Protein AF-A0A7J2VUT8-F1 (afdb_monomer)

Secondary structure (DSSP, 8-state):
--EEEEEEETTEEEEEEE-SEE-TTHHHHHHHHHHHTTT-SEEEEE-SEE-HHHHHHHHHTTPEEE-SS--S-HHHHHHHHHHHHTPEE----

Solvent-accessible surface area (backbone atoms only — not comparable to full-atom values): 5241 Å² total; per-residue (Å²): 117,83,36,70,52,47,26,37,52,90,95,41,30,36,34,41,33,20,30,67,65,35,44,68,82,44,44,65,57,53,47,52,53,49,67,76,42,70,79,41,74,40,40,38,36,39,31,73,42,69,32,70,67,35,51,54,54,36,51,76,70,66,36,44,77,43,61,87,66,82,81,85,46,41,66,60,42,51,54,48,51,30,61,76,72,66,42,41,76,53,78,83,127

Sequence (93 aa):
MVSYCKFIRGNEIYLVIAEKELGDPSISKLKEIIESNKDASKIYVITRSVSLDVACYLRKYKARVIDDIPFDKEERVIERFAKEYGLKEINSF

Radius of gyration: 12.22 Å; Cα contacts (8 Å, |Δi|>4): 155; chains: 1; bounding box: 32×28×28 Å

Structure (mmCIF, N/CA/C/O backbone):
data_AF-A0A7J2VUT8-F1
#
_entry.id   AF-A0A7J2VUT8-F1
#
loop_
_atom_site.group_PDB
_atom_site.id
_atom_site.type_symbol
_atom_site.label_atom_id
_atom_site.label_alt_id
_atom_site.label_comp_id
_atom_site.label_asym_id
_atom_site.label_entity_id
_atom_site.label_seq_id
_atom_site.pdbx_PDB_ins_code
_atom_site.Cartn_x
_atom_site.Cartn_y
_atom_site.Cartn_z
_atom_site.occupancy
_atom_site.B_iso_or_equiv
_atom_site.auth_seq_id
_atom_site.auth_comp_id
_atom_site.auth_asym_id
_atom_site.auth_atom_id
_atom_site.pdbx_PDB_model_num
ATOM 1 N N . MET A 1 1 ? 8.525 9.167 -8.006 1.00 76.56 1 MET A N 1
ATOM 2 C CA . MET A 1 1 ? 8.650 9.792 -6.666 1.00 76.56 1 MET A CA 1
ATOM 3 C C . MET A 1 1 ? 7.528 9.191 -5.858 1.00 76.56 1 MET A C 1
ATOM 5 O O . MET A 1 1 ? 6.410 9.274 -6.334 1.00 76.56 1 MET A O 1
ATOM 9 N N . VAL A 1 2 ? 7.796 8.550 -4.719 1.00 86.06 2 VAL A N 1
ATOM 10 C CA . VAL A 1 2 ? 6.720 7.938 -3.925 1.00 86.06 2 VAL A CA 1
ATOM 11 C C . VAL A 1 2 ? 5.753 9.024 -3.456 1.00 86.06 2 VAL A C 1
ATOM 13 O O . VAL A 1 2 ? 6.160 9.907 -2.702 1.00 86.06 2 VAL A O 1
ATOM 16 N N . SER A 1 3 ? 4.491 8.935 -3.869 1.00 91.19 3 SER A N 1
ATOM 17 C CA . SER A 1 3 ? 3.402 9.722 -3.287 1.00 91.19 3 SER A CA 1
ATOM 18 C C . SER A 1 3 ? 2.585 8.835 -2.362 1.00 91.19 3 SER A C 1
ATOM 20 O O . SER A 1 3 ? 2.439 7.636 -2.603 1.00 91.19 3 SER A O 1
ATOM 22 N N . TYR A 1 4 ? 2.031 9.408 -1.302 1.00 93.62 4 TYR A N 1
ATOM 23 C CA . TYR A 1 4 ? 1.097 8.702 -0.437 1.00 93.62 4 TYR A CA 1
ATOM 24 C C . TYR A 1 4 ? 0.065 9.665 0.138 1.00 93.62 4 TYR A C 1
ATOM 26 O O . TYR A 1 4 ? 0.337 10.853 0.291 1.00 93.62 4 TYR A O 1
ATOM 34 N N . CYS A 1 5 ? -1.114 9.144 0.459 1.00 92.81 5 CYS A N 1
ATOM 35 C CA . CYS A 1 5 ? -2.160 9.893 1.140 1.00 92.81 5 CYS A CA 1
ATOM 36 C C . CYS A 1 5 ? -2.928 8.983 2.109 1.00 92.81 5 CYS A C 1
ATOM 38 O O . CYS A 1 5 ? -2.996 7.759 1.923 1.00 92.81 5 CYS A O 1
ATOM 40 N N . LYS A 1 6 ? -3.481 9.586 3.166 1.00 93.19 6 LYS A N 1
ATOM 41 C CA . LYS A 1 6 ? -4.341 8.912 4.135 1.00 93.19 6 LYS A CA 1
ATOM 42 C C . LYS A 1 6 ? -5.801 9.214 3.861 1.00 93.19 6 LYS A C 1
ATOM 44 O O . LYS A 1 6 ? -6.205 10.356 3.670 1.00 93.19 6 LYS A O 1
ATOM 49 N N . PHE A 1 7 ? -6.609 8.172 3.946 1.00 92.94 7 PHE A N 1
ATOM 50 C CA . PHE A 1 7 ? -8.045 8.260 3.790 1.00 92.94 7 PHE A CA 1
ATOM 51 C C . PHE A 1 7 ? -8.774 7.563 4.927 1.00 92.94 7 PHE A C 1
ATOM 53 O O . PHE A 1 7 ? -8.226 6.702 5.610 1.00 92.94 7 PHE A O 1
ATOM 60 N N . ILE A 1 8 ? -10.043 7.907 5.099 1.00 90.69 8 ILE A N 1
ATOM 61 C CA . ILE A 1 8 ? -10.960 7.282 6.037 1.00 90.69 8 ILE A CA 1
ATOM 62 C C . ILE A 1 8 ? -12.187 6.754 5.301 1.00 90.69 8 ILE A C 1
ATOM 64 O O . ILE A 1 8 ? -12.734 7.396 4.396 1.00 90.69 8 ILE A O 1
ATOM 68 N N . ARG A 1 9 ? -12.646 5.575 5.717 1.00 89.25 9 ARG A N 1
ATOM 69 C CA . ARG A 1 9 ? -13.950 5.031 5.333 1.00 89.25 9 ARG A CA 1
ATOM 70 C C . ARG A 1 9 ? -14.539 4.276 6.519 1.00 89.25 9 ARG A C 1
ATOM 72 O O . ARG A 1 9 ? -14.023 3.238 6.924 1.00 89.25 9 ARG A O 1
ATOM 79 N N . GLY A 1 10 ? -15.626 4.808 7.077 1.00 87.38 10 GLY A N 1
ATOM 80 C CA . GLY A 1 10 ? -16.153 4.330 8.357 1.00 87.38 10 GLY A CA 1
ATOM 81 C C . GLY A 1 10 ? -15.152 4.601 9.481 1.00 87.38 10 GLY A C 1
ATOM 82 O O . GLY A 1 10 ? -14.680 5.726 9.608 1.00 87.38 10 GLY A O 1
ATOM 83 N N . ASN A 1 11 ? -14.802 3.563 10.244 1.00 88.00 11 ASN A N 1
ATOM 8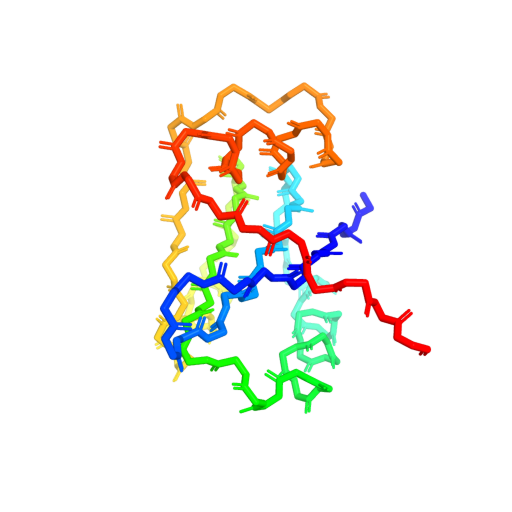4 C CA . ASN A 1 11 ? -13.826 3.644 11.340 1.00 88.00 11 ASN A CA 1
ATOM 85 C C . ASN A 1 11 ? -12.422 3.153 10.940 1.00 88.00 11 ASN A C 1
ATOM 87 O O . ASN A 1 11 ? -11.568 2.978 11.804 1.00 88.00 11 ASN A O 1
ATOM 91 N N . GLU A 1 12 ? -12.186 2.881 9.656 1.00 91.00 12 GLU A N 1
ATOM 92 C CA . GLU A 1 12 ? -10.904 2.377 9.166 1.00 91.00 12 GLU A C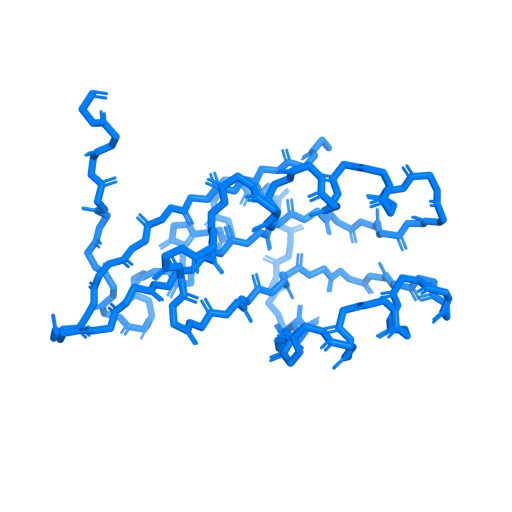A 1
ATOM 93 C C . GLU A 1 12 ? -10.104 3.486 8.478 1.00 91.00 12 GLU A C 1
ATOM 95 O O . GLU A 1 12 ? -10.641 4.233 7.651 1.00 91.00 12 GLU A O 1
ATOM 100 N N . ILE A 1 13 ? -8.805 3.539 8.786 1.00 92.56 13 ILE A N 1
ATOM 101 C CA . ILE A 1 13 ? -7.834 4.421 8.133 1.00 92.56 13 ILE A CA 1
ATOM 102 C C . ILE A 1 13 ? -7.109 3.632 7.038 1.00 92.56 13 ILE A C 1
ATOM 104 O O . ILE A 1 13 ? -6.605 2.531 7.267 1.00 92.56 13 ILE A O 1
ATOM 108 N N . TYR A 1 14 ? -7.057 4.209 5.845 1.00 93.94 14 TYR A N 1
ATOM 109 C CA . TYR A 1 14 ? -6.458 3.653 4.642 1.00 93.94 14 TYR A CA 1
ATOM 110 C C . TYR A 1 14 ? -5.228 4.480 4.282 1.00 93.94 14 TYR A C 1
ATOM 112 O O . TYR A 1 14 ? -5.345 5.669 4.001 1.00 93.94 14 TYR A O 1
ATOM 120 N N . LEU A 1 15 ? -4.059 3.853 4.252 1.00 95.12 15 LEU A N 1
ATOM 121 C CA . LEU A 1 15 ? -2.845 4.435 3.695 1.00 95.12 15 LEU A CA 1
ATOM 122 C C . LEU A 1 15 ? -2.712 3.971 2.248 1.00 95.12 15 LEU A C 1
ATOM 124 O O . LEU A 1 15 ? -2.588 2.772 2.000 1.00 95.12 15 LEU A O 1
ATOM 128 N N . VAL A 1 16 ? -2.742 4.904 1.303 1.00 94.44 16 VAL A N 1
ATOM 129 C CA . VAL A 1 16 ? -2.576 4.606 -0.123 1.00 94.44 16 VAL A CA 1
ATOM 130 C C . VAL A 1 16 ? -1.252 5.194 -0.575 1.00 94.44 16 VAL A C 1
ATOM 132 O O . VAL A 1 16 ? -1.035 6.395 -0.453 1.00 94.44 16 VAL A O 1
ATOM 135 N N . ILE A 1 17 ? -0.369 4.341 -1.078 1.00 94.62 17 ILE A N 1
ATOM 136 C CA . ILE A 1 17 ? 0.965 4.684 -1.567 1.00 94.62 17 ILE A CA 1
ATOM 137 C C . ILE A 1 17 ? 0.985 4.407 -3.068 1.00 94.62 17 ILE A C 1
ATOM 139 O O . ILE A 1 17 ? 0.514 3.358 -3.501 1.00 94.62 17 ILE A O 1
ATOM 143 N N . ALA A 1 18 ? 1.542 5.311 -3.864 1.00 94.06 18 ALA A N 1
ATOM 144 C CA . ALA A 1 18 ? 1.719 5.118 -5.293 1.00 94.06 18 ALA A CA 1
ATOM 145 C C . ALA A 1 18 ? 3.161 5.419 -5.704 1.00 94.06 18 ALA A C 1
ATOM 147 O O . ALA A 1 18 ? 3.700 6.492 -5.432 1.00 94.06 18 ALA A O 1
ATOM 148 N N . GLU A 1 19 ? 3.771 4.466 -6.400 1.00 92.38 19 GLU A N 1
ATOM 149 C CA . GLU A 1 19 ? 5.019 4.659 -7.135 1.00 92.38 19 GLU A CA 1
ATOM 150 C C . GLU A 1 19 ? 5.015 3.726 -8.345 1.00 92.38 19 GLU A C 1
ATOM 152 O O . GLU A 1 19 ? 4.697 2.543 -8.228 1.00 92.38 19 GLU A O 1
ATOM 157 N N . LYS A 1 20 ? 5.359 4.254 -9.523 1.00 90.75 20 LYS A N 1
ATOM 158 C CA . LYS A 1 20 ? 5.262 3.501 -10.780 1.00 90.75 20 LYS A CA 1
ATOM 159 C C . LYS A 1 20 ? 6.098 2.218 -10.758 1.00 90.75 20 LYS A C 1
ATOM 161 O O . LYS A 1 20 ? 5.632 1.190 -11.243 1.00 90.75 20 LYS A O 1
ATOM 166 N N . GLU A 1 21 ? 7.301 2.296 -10.198 1.00 91.69 21 GLU A N 1
ATOM 167 C CA . GLU A 1 21 ? 8.265 1.200 -10.114 1.00 91.69 21 GLU A CA 1
ATOM 168 C C . GLU A 1 21 ? 8.900 1.187 -8.726 1.00 91.69 21 GLU A C 1
ATOM 170 O O . GLU A 1 21 ? 9.565 2.141 -8.324 1.00 91.69 21 GLU A O 1
ATOM 175 N N . LEU A 1 22 ? 8.691 0.096 -7.999 1.00 90.62 22 LEU A N 1
ATOM 176 C CA . LEU A 1 22 ? 9.212 -0.115 -6.659 1.00 90.62 22 LEU A CA 1
ATOM 177 C C . LEU A 1 22 ? 10.400 -1.075 -6.701 1.00 90.62 22 LEU A C 1
ATOM 179 O O . LEU A 1 22 ? 10.229 -2.292 -6.715 1.00 90.62 22 LEU A O 1
ATOM 183 N N . GLY A 1 23 ? 11.609 -0.517 -6.710 1.00 90.94 23 GLY A N 1
ATOM 184 C CA . GLY A 1 23 ? 12.849 -1.282 -6.564 1.00 90.94 23 GLY A CA 1
ATOM 185 C C . GLY A 1 23 ? 13.325 -1.354 -5.113 1.00 90.94 23 GLY A C 1
ATOM 186 O O . GLY A 1 23 ? 12.793 -0.674 -4.237 1.00 90.94 23 GLY A O 1
ATOM 187 N N . ASP A 1 24 ? 14.396 -2.105 -4.860 1.00 88.62 24 ASP A N 1
ATOM 188 C CA . ASP A 1 24 ? 14.989 -2.250 -3.519 1.00 88.62 24 ASP A CA 1
ATOM 189 C C . ASP A 1 24 ? 15.318 -0.910 -2.826 1.00 88.62 24 ASP A C 1
ATOM 191 O O . ASP A 1 24 ? 15.069 -0.787 -1.621 1.00 88.62 24 ASP A O 1
ATOM 195 N N . PRO A 1 25 ? 15.771 0.150 -3.538 1.00 89.12 25 PRO A N 1
ATOM 196 C CA . PRO A 1 25 ? 15.956 1.472 -2.935 1.00 89.12 25 PRO A CA 1
ATOM 197 C C . PRO A 1 25 ? 14.671 2.090 -2.354 1.00 89.12 25 PRO A C 1
ATOM 199 O O . PRO A 1 25 ? 14.748 2.942 -1.465 1.00 89.12 25 PRO A O 1
ATOM 202 N N . SER A 1 26 ? 13.489 1.672 -2.819 1.00 90.31 26 SER A N 1
ATOM 203 C CA . SER A 1 26 ? 12.199 2.158 -2.317 1.00 90.31 26 SER A CA 1
ATOM 204 C C . SER A 1 26 ? 11.853 1.590 -0.935 1.00 90.31 26 SER A C 1
ATOM 206 O O . SER A 1 26 ? 11.039 2.193 -0.237 1.00 90.31 26 SER A O 1
ATOM 208 N N . ILE A 1 27 ? 12.495 0.503 -0.475 1.00 90.88 27 ILE A N 1
ATOM 209 C CA . ILE A 1 27 ? 12.215 -0.116 0.837 1.00 90.88 27 ILE A CA 1
ATOM 210 C C . ILE A 1 27 ? 12.396 0.886 1.981 1.00 90.88 27 ILE A C 1
ATOM 212 O O . ILE A 1 27 ? 11.540 0.972 2.860 1.00 90.88 27 ILE A O 1
ATOM 216 N N . SER A 1 28 ? 13.475 1.675 1.970 1.00 91.75 28 SER A N 1
ATOM 217 C CA . SER A 1 28 ? 13.739 2.665 3.025 1.00 91.75 28 SER A CA 1
ATOM 218 C C . SER A 1 28 ? 12.637 3.724 3.109 1.00 91.75 28 SER A C 1
ATOM 220 O O . SER A 1 28 ? 12.208 4.074 4.206 1.00 91.75 28 SER A O 1
ATOM 222 N N . LYS A 1 29 ? 12.128 4.179 1.957 1.00 91.50 29 LYS A N 1
ATOM 223 C CA . LYS A 1 29 ? 11.029 5.155 1.890 1.00 91.50 29 LYS A CA 1
ATOM 224 C C . LYS A 1 29 ? 9.706 4.542 2.329 1.00 91.50 29 LYS A C 1
ATOM 226 O O . LYS A 1 29 ? 9.011 5.124 3.152 1.00 91.50 29 LYS A O 1
ATOM 231 N N . LEU A 1 30 ? 9.374 3.348 1.832 1.00 93.12 30 LEU A N 1
ATOM 232 C CA . LEU A 1 30 ? 8.173 2.622 2.257 1.00 93.12 30 LEU A CA 1
ATOM 233 C C . LEU A 1 30 ? 8.182 2.387 3.767 1.00 93.12 30 LEU A C 1
ATOM 235 O O . LEU A 1 30 ? 7.151 2.535 4.414 1.00 93.12 30 LEU A O 1
ATOM 239 N N . LYS A 1 31 ? 9.351 2.080 4.334 1.00 93.19 31 LYS A N 1
ATOM 240 C CA . LYS A 1 31 ? 9.524 1.923 5.774 1.00 93.19 31 LYS A CA 1
ATOM 241 C C . LYS A 1 31 ? 9.245 3.199 6.539 1.00 93.19 31 LYS A C 1
ATOM 243 O O . LYS A 1 31 ? 8.492 3.149 7.502 1.00 93.19 31 LYS A O 1
ATOM 248 N N . GLU A 1 32 ? 9.808 4.322 6.118 1.00 93.56 32 GLU A N 1
ATOM 249 C CA . GLU A 1 32 ? 9.526 5.611 6.750 1.00 93.56 32 GLU A CA 1
ATOM 250 C C . GLU A 1 32 ? 8.028 5.947 6.699 1.00 93.56 32 GLU A C 1
ATOM 252 O O . GLU A 1 32 ? 7.431 6.271 7.726 1.00 93.56 32 GLU A O 1
ATOM 257 N N . ILE A 1 33 ? 7.399 5.780 5.532 1.00 93.31 33 ILE A N 1
ATOM 258 C CA . ILE A 1 33 ? 5.980 6.082 5.316 1.00 93.31 33 ILE A CA 1
ATOM 259 C C . ILE A 1 33 ? 5.089 5.184 6.180 1.00 93.31 33 ILE A C 1
ATOM 261 O O . ILE A 1 33 ? 4.225 5.685 6.895 1.00 93.31 33 ILE A O 1
ATOM 265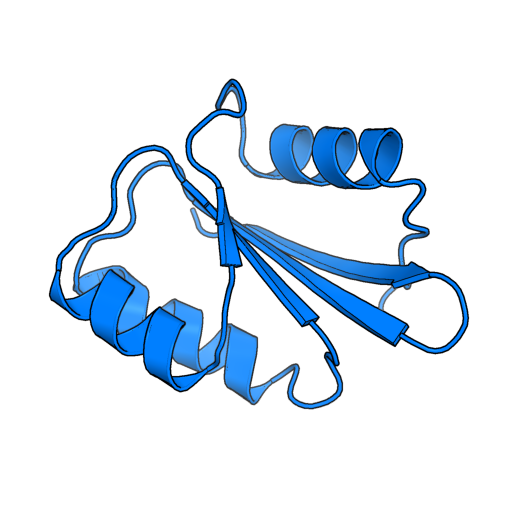 N N . ILE A 1 34 ? 5.290 3.865 6.148 1.00 92.94 34 ILE A N 1
ATOM 266 C CA . ILE A 1 34 ? 4.452 2.915 6.892 1.00 92.94 34 ILE A CA 1
ATOM 267 C C . ILE A 1 34 ? 4.660 3.067 8.403 1.00 92.94 34 ILE A C 1
ATOM 269 O O . ILE A 1 34 ? 3.689 3.066 9.157 1.00 92.94 34 ILE A O 1
ATOM 273 N N . GLU A 1 35 ? 5.901 3.244 8.866 1.00 92.38 35 GLU A N 1
ATOM 274 C CA . GLU A 1 35 ? 6.181 3.420 10.296 1.00 92.38 35 GLU A CA 1
ATOM 275 C C . GLU A 1 35 ? 5.662 4.761 10.837 1.00 92.38 35 GLU A C 1
ATOM 277 O O . GLU A 1 35 ? 5.287 4.829 12.008 1.00 92.38 35 GLU A O 1
ATOM 282 N N . SER A 1 36 ? 5.593 5.802 10.003 1.00 92.19 36 SER A N 1
ATOM 283 C CA . SER A 1 36 ? 4.986 7.093 10.365 1.00 92.19 36 SER A CA 1
ATOM 284 C C . SER A 1 36 ? 3.454 7.059 10.351 1.00 92.19 36 SER A C 1
ATOM 286 O O . SER A 1 36 ? 2.815 7.934 10.924 1.00 92.19 36 SER A O 1
ATOM 288 N N . ASN A 1 37 ? 2.857 6.040 9.723 1.00 92.00 37 ASN A N 1
ATOM 289 C CA . ASN A 1 37 ? 1.411 5.875 9.564 1.00 92.00 37 ASN A CA 1
ATOM 290 C C . ASN A 1 37 ? 0.924 4.550 10.175 1.00 92.00 37 ASN A C 1
ATOM 292 O O . ASN A 1 37 ? 0.106 3.838 9.591 1.00 92.00 37 ASN A O 1
ATOM 296 N N . LYS A 1 38 ? 1.427 4.207 11.368 1.00 89.62 38 LYS A N 1
ATOM 297 C CA . LYS A 1 38 ? 1.029 2.999 12.122 1.00 89.62 38 LYS A CA 1
ATOM 298 C C . LYS A 1 38 ? -0.446 2.979 12.527 1.00 89.62 38 LYS A C 1
ATOM 300 O O . LYS A 1 38 ? -0.956 1.921 12.881 1.00 89.62 38 LYS A O 1
ATOM 305 N N . ASP A 1 39 ? -1.117 4.129 12.489 1.00 90.38 39 ASP A N 1
ATOM 306 C CA . ASP A 1 39 ? -2.561 4.271 12.687 1.00 90.38 39 ASP A CA 1
ATOM 307 C C . ASP A 1 39 ? -3.386 3.700 11.521 1.00 90.38 39 ASP A C 1
ATOM 309 O O . ASP A 1 39 ? -4.577 3.425 11.685 1.00 90.38 39 ASP A O 1
ATOM 313 N N . ALA A 1 40 ? -2.770 3.486 10.352 1.00 91.44 40 ALA A N 1
ATOM 314 C CA . ALA A 1 40 ? -3.450 2.931 9.193 1.00 91.44 40 ALA A CA 1
ATO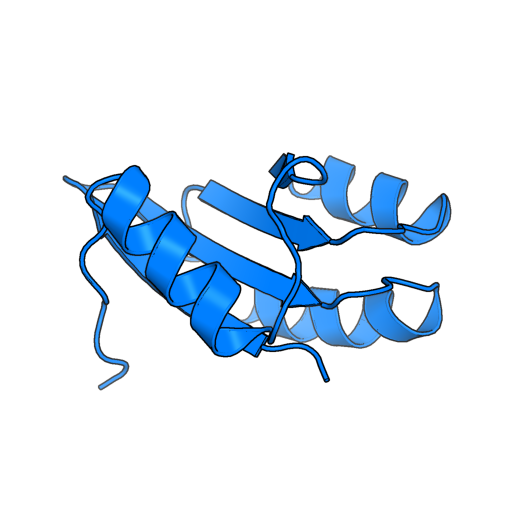M 315 C C . ALA A 1 40 ? -3.876 1.479 9.437 1.00 91.44 40 ALA A C 1
ATOM 317 O O . ALA A 1 40 ? -3.063 0.577 9.632 1.00 91.44 40 ALA A O 1
ATOM 318 N N . SER A 1 41 ? -5.182 1.237 9.356 1.00 92.69 41 SER A N 1
ATOM 319 C CA . SER A 1 41 ? -5.764 -0.102 9.461 1.00 92.69 41 SER A CA 1
ATOM 320 C C . SER A 1 41 ? -5.488 -0.934 8.208 1.00 92.69 41 SER A C 1
ATOM 322 O O . SER A 1 41 ? -5.355 -2.156 8.282 1.00 92.69 41 SER A O 1
ATOM 324 N N . LYS A 1 42 ? -5.419 -0.277 7.044 1.00 94.00 42 LYS A N 1
ATOM 325 C CA . LYS A 1 42 ? -5.177 -0.910 5.745 1.00 94.00 42 LYS A CA 1
ATOM 326 C C . LYS A 1 42 ? -4.139 -0.130 4.955 1.00 94.00 42 LYS A C 1
ATOM 328 O O . LYS A 1 42 ? -4.201 1.093 4.889 1.00 94.00 42 LYS A O 1
ATOM 333 N N . ILE A 1 43 ? -3.229 -0.857 4.312 1.00 95.31 43 ILE A N 1
ATOM 334 C CA . ILE A 1 43 ? -2.180 -0.289 3.464 1.00 95.31 43 ILE A CA 1
ATOM 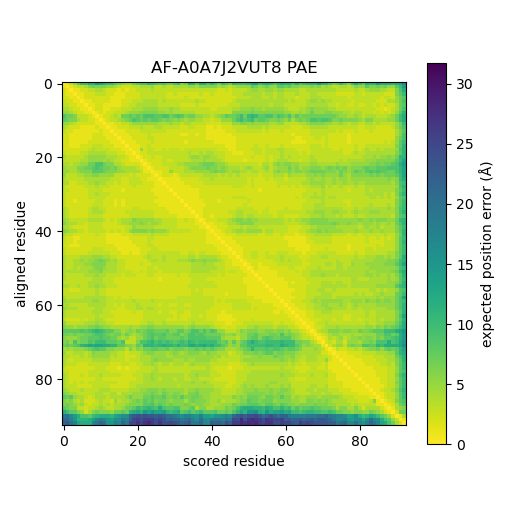335 C C . ILE A 1 43 ? -2.383 -0.803 2.043 1.00 95.31 43 ILE A C 1
ATOM 337 O O . ILE A 1 43 ? -2.447 -2.012 1.815 1.00 95.31 43 ILE A O 1
ATOM 341 N N . TYR A 1 44 ? -2.473 0.120 1.097 1.00 94.56 44 TYR A N 1
ATOM 342 C CA . TYR A 1 44 ? -2.591 -0.142 -0.327 1.00 94.56 44 TYR A CA 1
ATOM 343 C C . TYR A 1 44 ? -1.401 0.467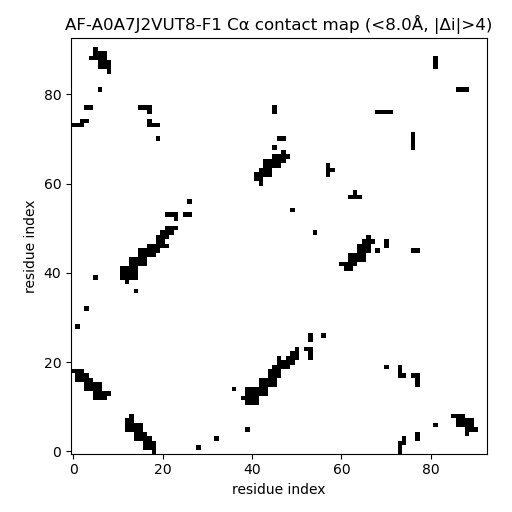 -1.049 1.00 94.56 44 TYR A C 1
ATOM 345 O O . TYR A 1 44 ? -1.030 1.609 -0.790 1.00 94.56 44 TYR A O 1
ATOM 353 N N . VAL A 1 45 ? -0.805 -0.302 -1.951 1.00 94.50 45 VAL A N 1
ATOM 354 C CA . VAL A 1 45 ? 0.352 0.124 -2.731 1.00 94.50 45 VAL A CA 1
ATOM 355 C C . VAL A 1 45 ? 0.038 -0.069 -4.198 1.00 94.50 45 VAL A C 1
ATOM 357 O O . VAL A 1 45 ? -0.146 -1.195 -4.648 1.00 94.50 45 VAL A O 1
ATOM 360 N N . ILE A 1 46 ? -0.036 1.027 -4.936 1.00 93.69 46 ILE A N 1
ATOM 361 C CA . ILE A 1 46 ? -0.326 1.021 -6.362 1.00 93.69 46 ILE A CA 1
ATOM 362 C C . ILE A 1 46 ? 1.002 1.145 -7.101 1.00 93.69 46 ILE A C 1
ATOM 364 O O . ILE A 1 46 ? 1.758 2.091 -6.872 1.00 93.69 46 ILE A O 1
ATOM 368 N N . THR A 1 47 ? 1.315 0.175 -7.955 1.00 93.25 47 THR A N 1
ATOM 369 C CA . THR A 1 47 ? 2.581 0.126 -8.695 1.00 93.25 47 THR A CA 1
ATOM 370 C C . THR A 1 47 ? 2.459 -0.750 -9.934 1.00 93.25 47 THR A C 1
ATOM 372 O O . THR A 1 47 ? 1.671 -1.684 -9.942 1.00 93.25 47 THR A O 1
ATOM 375 N N . ARG A 1 48 ? 3.245 -0.491 -10.985 1.00 91.06 48 ARG A N 1
ATOM 376 C CA . ARG A 1 48 ? 3.293 -1.372 -12.168 1.00 91.06 48 ARG A CA 1
ATOM 377 C C . ARG A 1 48 ? 4.360 -2.451 -12.079 1.00 91.06 48 ARG A C 1
ATOM 379 O O . ARG A 1 48 ? 4.304 -3.423 -12.822 1.00 91.06 48 ARG A O 1
ATOM 386 N N . SER A 1 49 ? 5.365 -2.241 -11.242 1.00 91.00 49 SER A N 1
ATOM 387 C CA . SER A 1 49 ? 6.505 -3.137 -11.124 1.00 91.00 49 SER A CA 1
ATOM 388 C C . SER A 1 49 ? 7.017 -3.089 -9.700 1.00 91.00 49 SER A C 1
ATOM 390 O O . SER A 1 49 ? 7.187 -2.010 -9.136 1.00 91.00 49 SER A O 1
ATOM 392 N N . VAL A 1 50 ? 7.268 -4.256 -9.121 1.00 93.62 50 VAL A N 1
ATOM 393 C CA . VAL A 1 50 ? 7.757 -4.390 -7.753 1.00 93.62 50 VAL A CA 1
ATOM 394 C C . VAL A 1 50 ? 8.871 -5.427 -7.716 1.00 93.62 50 VAL A C 1
ATOM 396 O O . VAL A 1 50 ? 8.724 -6.519 -8.269 1.00 93.62 50 VAL A O 1
ATOM 399 N N . SER A 1 51 ? 9.996 -5.094 -7.083 1.00 93.62 51 SER A N 1
ATOM 400 C CA . SER A 1 51 ? 11.058 -6.066 -6.831 1.00 93.62 51 SER A CA 1
ATOM 401 C C . SER A 1 51 ? 10.593 -7.115 -5.821 1.00 93.62 51 SER A C 1
ATOM 403 O O . SER A 1 51 ? 9.681 -6.891 -5.016 1.00 93.62 51 SER A O 1
ATOM 405 N N . LEU A 1 52 ? 11.231 -8.284 -5.844 1.00 92.56 52 LEU A N 1
ATOM 406 C CA . LEU A 1 52 ? 10.893 -9.371 -4.931 1.00 92.56 52 LEU A CA 1
ATOM 407 C C . LEU A 1 52 ? 11.077 -8.956 -3.463 1.00 92.56 52 LEU A C 1
ATOM 409 O O . LEU A 1 52 ? 10.216 -9.253 -2.633 1.00 92.56 52 LEU A O 1
ATOM 413 N N . ASP A 1 53 ? 12.153 -8.236 -3.145 1.00 93.44 53 ASP A N 1
ATOM 414 C CA . ASP A 1 53 ? 12.428 -7.767 -1.786 1.00 93.44 53 ASP A CA 1
ATOM 415 C C . ASP A 1 53 ? 11.385 -6.755 -1.305 1.00 93.44 53 ASP A C 1
ATOM 417 O O . ASP A 1 53 ? 10.904 -6.857 -0.170 1.00 93.44 53 ASP A O 1
ATOM 421 N N . VAL A 1 54 ? 10.946 -5.834 -2.171 1.00 93.06 54 VAL A N 1
ATOM 422 C CA . VAL A 1 54 ? 9.849 -4.919 -1.834 1.00 93.06 54 VAL A CA 1
ATOM 423 C C . VAL A 1 54 ? 8.541 -5.684 -1.637 1.00 93.06 54 VAL A C 1
ATOM 425 O O . VAL A 1 54 ? 7.829 -5.430 -0.666 1.00 93.06 54 VAL A O 1
ATOM 428 N N . ALA A 1 55 ? 8.219 -6.652 -2.496 1.00 92.19 55 ALA A N 1
ATOM 429 C CA . ALA A 1 55 ? 7.008 -7.459 -2.345 1.00 92.19 55 ALA A CA 1
ATOM 430 C C . ALA A 1 55 ? 7.010 -8.249 -1.021 1.00 92.19 55 ALA A C 1
ATOM 432 O O . ALA A 1 55 ? 5.999 -8.291 -0.312 1.00 92.19 55 ALA A O 1
ATOM 433 N N . CYS A 1 56 ? 8.157 -8.821 -0.643 1.00 93.00 56 CYS A N 1
ATOM 434 C CA . CYS A 1 56 ? 8.362 -9.474 0.650 1.00 93.00 56 CYS A CA 1
ATOM 435 C C . CYS A 1 56 ? 8.174 -8.499 1.820 1.00 93.00 56 CYS A C 1
ATOM 437 O O . CYS A 1 56 ? 7.486 -8.822 2.794 1.00 93.00 56 CYS A O 1
ATOM 439 N N . TYR A 1 57 ? 8.738 -7.294 1.712 1.00 93.06 57 TYR A N 1
ATOM 440 C CA . TYR A 1 57 ? 8.575 -6.239 2.705 1.00 93.06 57 TYR A CA 1
ATOM 441 C C . TYR A 1 57 ? 7.100 -5.843 2.872 1.00 93.06 57 TYR A C 1
ATOM 443 O O . TYR A 1 57 ? 6.571 -5.886 3.980 1.00 93.06 57 TYR A O 1
ATOM 451 N N . LEU A 1 58 ? 6.395 -5.546 1.780 1.00 93.12 58 LEU A N 1
ATOM 452 C CA . LEU A 1 58 ? 4.978 -5.172 1.795 1.00 93.12 58 LEU A CA 1
ATOM 453 C C . LEU A 1 58 ? 4.090 -6.281 2.375 1.00 93.12 58 LEU A C 1
ATOM 455 O O . LEU A 1 58 ? 3.185 -6.007 3.168 1.00 93.12 58 LEU A O 1
ATOM 459 N N . ARG A 1 59 ? 4.399 -7.548 2.070 1.00 93.19 59 ARG A N 1
ATOM 460 C CA . ARG A 1 59 ? 3.702 -8.709 2.640 1.00 93.19 59 ARG A CA 1
ATOM 461 C C . ARG A 1 59 ? 3.820 -8.762 4.166 1.00 93.19 59 ARG A C 1
ATOM 463 O O . ARG A 1 59 ? 2.830 -9.082 4.823 1.00 93.19 59 ARG A O 1
ATOM 470 N N . LYS A 1 60 ? 4.975 -8.407 4.746 1.00 92.50 60 LYS A N 1
ATOM 471 C CA . LYS A 1 60 ? 5.161 -8.337 6.211 1.00 92.50 60 LYS A CA 1
ATOM 472 C C . LYS A 1 60 ? 4.169 -7.373 6.873 1.00 92.50 60 LYS A C 1
ATOM 474 O O . LYS A 1 60 ? 3.684 -7.659 7.964 1.00 92.50 60 LYS A O 1
ATOM 479 N N . TYR A 1 61 ? 3.833 -6.276 6.196 1.00 90.56 61 TYR A N 1
ATOM 480 C CA . TYR A 1 61 ? 2.881 -5.265 6.669 1.00 90.56 61 TYR A CA 1
ATOM 481 C C . TYR A 1 61 ? 1.441 -5.518 6.205 1.00 90.56 61 TYR A C 1
ATOM 483 O O . TYR A 1 61 ? 0.581 -4.660 6.381 1.00 90.5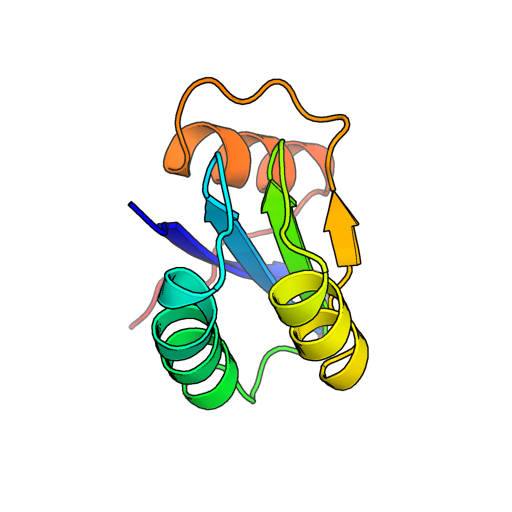6 61 TYR A O 1
ATOM 491 N N . LYS A 1 62 ? 1.158 -6.691 5.615 1.00 93.00 62 LYS A N 1
ATOM 492 C CA . LYS A 1 62 ? -0.147 -7.032 5.022 1.00 93.00 62 LYS A CA 1
ATOM 493 C C . LYS A 1 62 ? -0.630 -5.981 4.010 1.00 93.00 62 LYS A C 1
ATOM 495 O O . LYS A 1 62 ? -1.835 -5.805 3.830 1.00 93.00 62 LYS A O 1
ATOM 500 N N . ALA A 1 63 ? 0.303 -5.287 3.358 1.00 93.88 63 ALA A N 1
ATOM 501 C CA . ALA A 1 63 ? -0.023 -4.292 2.355 1.00 93.88 63 ALA A CA 1
ATOM 502 C C . ALA A 1 63 ? -0.549 -4.980 1.092 1.00 93.88 63 ALA A C 1
ATOM 504 O O . ALA A 1 63 ? -0.024 -6.007 0.652 1.00 93.88 63 ALA A O 1
ATOM 505 N N . ARG A 1 64 ? -1.604 -4.410 0.513 1.00 93.94 64 ARG A N 1
ATOM 506 C CA . ARG A 1 64 ? -2.214 -4.910 -0.714 1.00 93.94 64 ARG A CA 1
ATOM 507 C C . ARG A 1 64 ? -1.624 -4.178 -1.908 1.00 93.94 64 ARG A C 1
ATOM 509 O O . ARG A 1 64 ? -1.794 -2.969 -2.032 1.00 93.94 64 ARG A O 1
ATOM 516 N N . VAL A 1 65 ? -0.942 -4.925 -2.767 1.00 92.75 65 VAL A N 1
ATOM 517 C CA . VAL A 1 65 ? -0.382 -4.403 -4.015 1.00 92.75 65 VAL A CA 1
ATOM 518 C C . VAL A 1 65 ? -1.467 -4.398 -5.090 1.00 92.75 65 VAL A C 1
ATOM 520 O O . VAL A 1 65 ? -2.245 -5.349 -5.180 1.00 92.75 65 VAL A O 1
ATOM 523 N N . ILE A 1 66 ? -1.534 -3.314 -5.853 1.00 90.56 66 ILE A N 1
ATOM 524 C CA . ILE A 1 66 ? -2.456 -3.101 -6.966 1.00 90.56 66 ILE A CA 1
ATOM 525 C C . ILE A 1 66 ? -1.624 -2.737 -8.194 1.00 90.56 66 ILE A C 1
ATOM 527 O O . ILE A 1 66 ? -0.904 -1.738 -8.175 1.00 90.56 66 ILE A O 1
ATOM 531 N N . ASP A 1 67 ? -1.744 -3.534 -9.248 1.00 87.31 67 ASP A N 1
ATOM 532 C CA . ASP A 1 67 ? -0.993 -3.412 -10.501 1.00 87.31 67 ASP A CA 1
ATOM 533 C C . ASP A 1 67 ? -1.880 -3.247 -11.745 1.00 87.31 67 ASP A C 1
ATOM 535 O O . ASP A 1 67 ? -1.385 -2.953 -12.834 1.00 87.31 67 ASP A O 1
ATOM 539 N N . ASP A 1 68 ? -3.198 -3.343 -11.579 1.00 81.75 68 ASP A N 1
ATOM 540 C CA . ASP A 1 68 ? -4.203 -3.256 -12.638 1.00 81.75 68 ASP A CA 1
ATOM 541 C C . ASP A 1 68 ? -4.696 -1.823 -12.923 1.00 81.75 68 ASP A C 1
ATOM 543 O O . ASP A 1 68 ? -5.413 -1.590 -13.899 1.00 81.75 68 ASP A O 1
ATOM 547 N N . ILE A 1 69 ? -4.283 -0.829 -12.127 1.00 79.56 69 ILE A N 1
ATOM 548 C CA . ILE A 1 69 ? -4.676 0.574 -12.327 1.00 79.56 69 ILE A CA 1
ATOM 549 C C . ILE A 1 69 ? -3.771 1.257 -13.373 1.00 79.56 69 ILE A C 1
ATOM 551 O O . ILE A 1 69 ? -2.539 1.219 -13.260 1.00 79.56 69 ILE A O 1
ATOM 555 N N . PRO A 1 70 ? -4.343 1.958 -14.378 1.00 82.69 70 PRO A N 1
ATOM 556 C CA . PRO A 1 70 ? -3.576 2.793 -15.297 1.00 82.69 70 PRO A CA 1
ATOM 557 C C . PRO A 1 70 ? -2.741 3.832 -14.541 1.00 82.69 70 PRO A C 1
ATOM 559 O O . PRO A 1 70 ? -3.273 4.702 -13.855 1.00 82.69 70 PRO A O 1
ATOM 562 N N . PHE A 1 71 ? -1.419 3.725 -14.669 1.00 81.88 71 PHE A N 1
ATOM 563 C CA . PHE A 1 71 ? -0.471 4.551 -13.937 1.00 81.88 71 PHE A CA 1
ATOM 564 C C . PHE A 1 71 ? -0.038 5.752 -14.783 1.00 81.88 71 PHE A C 1
ATOM 566 O O . PHE A 1 71 ? 0.942 5.668 -15.526 1.00 81.88 71 PHE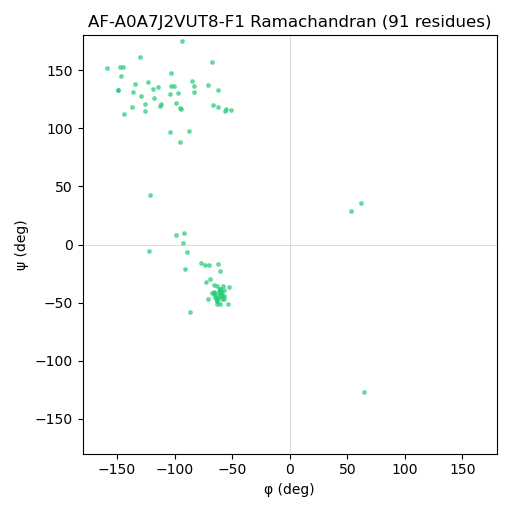 A O 1
ATOM 573 N N . ASP A 1 72 ? -0.790 6.851 -14.693 1.00 81.88 72 ASP A N 1
ATOM 574 C CA . ASP A 1 72 ? -0.472 8.105 -15.391 1.00 81.88 72 ASP A CA 1
ATOM 575 C C . ASP A 1 72 ? 0.490 8.978 -14.567 1.00 81.88 72 ASP A C 1
ATOM 577 O O . ASP A 1 72 ? 1.586 9.312 -15.014 1.00 81.88 72 ASP A O 1
ATOM 581 N N . LYS A 1 73 ? 0.075 9.331 -13.343 1.00 85.31 73 LYS A N 1
ATOM 582 C CA . LYS A 1 73 ? 0.834 10.085 -12.331 1.00 85.31 73 LYS A CA 1
ATOM 583 C C . LYS A 1 73 ? 0.448 9.587 -10.943 1.00 85.31 73 LYS A C 1
ATOM 585 O O . LYS A 1 73 ? -0.725 9.296 -10.723 1.00 85.31 73 LYS A O 1
ATOM 590 N N . GLU A 1 74 ? 1.398 9.551 -10.018 1.00 86.12 74 GLU A N 1
ATOM 591 C CA . GLU A 1 74 ? 1.228 8.993 -8.674 1.00 86.12 74 GLU A CA 1
ATOM 592 C C . GLU A 1 74 ? 0.028 9.605 -7.925 1.00 86.12 74 GLU A C 1
ATOM 594 O O . GLU A 1 74 ? -0.850 8.873 -7.475 1.00 86.12 74 GLU A O 1
ATOM 599 N N . GLU A 1 75 ? -0.074 10.937 -7.864 1.00 86.69 75 GLU A N 1
ATOM 600 C CA . GLU A 1 75 ? -1.181 11.634 -7.182 1.00 86.69 75 GLU A CA 1
ATOM 601 C C . GLU A 1 75 ? -2.542 11.327 -7.818 1.00 86.69 75 GLU A C 1
ATOM 603 O O . GLU A 1 75 ? -3.485 10.956 -7.126 1.00 86.69 75 GLU A O 1
ATOM 608 N N . ARG A 1 76 ? -2.629 11.377 -9.154 1.00 88.00 76 ARG A N 1
ATOM 609 C CA . ARG A 1 76 ? -3.877 11.090 -9.883 1.00 88.00 76 ARG A CA 1
ATOM 610 C C . ARG A 1 76 ? -4.359 9.660 -9.683 1.00 88.00 76 ARG A C 1
ATOM 612 O O . ARG A 1 76 ? -5.560 9.405 -9.652 1.00 88.00 76 ARG A O 1
ATOM 619 N N . VAL A 1 77 ? -3.424 8.720 -9.589 1.00 90.56 77 VAL A N 1
ATOM 620 C CA . VAL A 1 77 ? -3.720 7.310 -9.327 1.00 90.56 77 VAL A CA 1
ATOM 621 C C . VAL A 1 77 ? -4.311 7.147 -7.927 1.00 90.56 77 VAL A C 1
ATOM 623 O O . VAL A 1 77 ? -5.308 6.444 -7.767 1.00 90.56 77 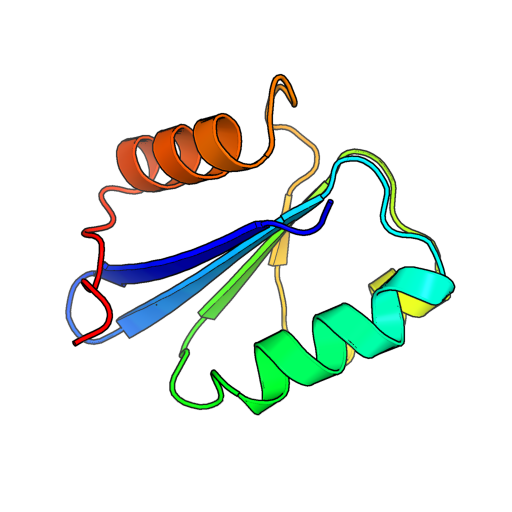VAL A O 1
ATOM 626 N N . ILE A 1 78 ? -3.757 7.850 -6.937 1.00 90.94 78 ILE A N 1
ATOM 627 C CA . ILE A 1 78 ? -4.284 7.876 -5.569 1.00 90.94 78 ILE A CA 1
ATOM 628 C C . ILE A 1 78 ? -5.686 8.506 -5.534 1.00 90.94 78 ILE A C 1
ATOM 630 O O . ILE A 1 78 ? -6.597 7.913 -4.960 1.00 90.94 78 ILE A O 1
ATOM 634 N N . GLU A 1 79 ? -5.892 9.655 -6.185 1.00 89.19 79 GLU A N 1
ATOM 635 C CA . GLU A 1 79 ? -7.203 10.321 -6.271 1.00 89.19 79 GLU A CA 1
ATOM 636 C C . GLU A 1 79 ? -8.260 9.422 -6.922 1.00 89.19 79 GLU A C 1
ATOM 638 O O . GLU A 1 79 ? -9.394 9.311 -6.444 1.00 89.19 79 GLU A O 1
ATOM 643 N N . ARG A 1 80 ? -7.891 8.748 -8.017 1.00 89.06 80 ARG A N 1
ATOM 644 C CA . ARG A 1 80 ? -8.775 7.817 -8.719 1.00 89.06 80 ARG A CA 1
ATOM 645 C C . ARG A 1 80 ? -9.144 6.635 -7.833 1.00 89.06 80 ARG A C 1
ATOM 647 O O . ARG A 1 80 ? -10.330 6.339 -7.704 1.00 89.06 80 ARG A O 1
ATOM 654 N N . PHE A 1 81 ? -8.152 6.019 -7.191 1.00 89.81 81 PHE A N 1
ATOM 655 C CA . PHE A 1 81 ? -8.370 4.928 -6.248 1.00 89.81 81 PHE A CA 1
ATOM 656 C C . PHE A 1 81 ? -9.301 5.364 -5.111 1.00 89.81 81 PHE A C 1
ATOM 658 O O . PHE A 1 81 ? -10.281 4.685 -4.811 1.00 89.81 81 PHE A O 1
ATOM 665 N N . ALA A 1 82 ? -9.063 6.537 -4.522 1.00 89.94 82 ALA A N 1
ATOM 666 C CA . ALA A 1 82 ? -9.918 7.078 -3.474 1.00 89.94 82 ALA A CA 1
ATOM 667 C C . ALA A 1 82 ? -11.366 7.259 -3.948 1.00 89.94 82 ALA A C 1
ATOM 669 O O . ALA A 1 82 ? -12.300 6.849 -3.255 1.00 89.94 82 ALA A O 1
ATOM 670 N N . LYS A 1 83 ? -11.565 7.797 -5.155 1.00 89.56 83 LYS A N 1
ATOM 671 C CA . LYS A 1 83 ? -12.891 7.984 -5.751 1.00 89.56 83 LYS A CA 1
ATOM 672 C C . LYS A 1 83 ? -13.609 6.659 -6.026 1.00 89.56 83 LYS A C 1
ATOM 674 O O . LYS A 1 83 ? -14.784 6.537 -5.692 1.00 89.56 83 LYS A O 1
ATOM 679 N N . GLU A 1 84 ? -12.922 5.674 -6.602 1.00 88.00 84 GLU A N 1
ATOM 680 C CA . GLU A 1 84 ? -13.487 4.354 -6.928 1.00 88.00 84 GLU A CA 1
ATOM 681 C C . GLU A 1 84 ? -13.863 3.562 -5.665 1.00 88.00 84 GLU A C 1
ATOM 683 O O . GLU A 1 84 ? -14.888 2.881 -5.636 1.00 88.00 84 GLU A O 1
ATOM 688 N N . TYR A 1 85 ? -13.087 3.706 -4.588 1.00 85.62 85 TYR A N 1
ATOM 689 C CA . TYR A 1 85 ? -13.325 3.019 -3.315 1.00 85.62 85 TYR A CA 1
ATOM 690 C C . TYR A 1 85 ? -14.177 3.820 -2.316 1.00 85.62 85 TYR A C 1
ATOM 692 O O . TYR A 1 85 ? -14.438 3.328 -1.209 1.00 85.62 85 TYR A O 1
ATOM 700 N N . GLY A 1 86 ? -14.633 5.022 -2.688 1.00 87.69 86 GLY A N 1
ATOM 701 C CA . GLY A 1 86 ? -15.440 5.899 -1.835 1.00 87.69 86 GLY A CA 1
ATOM 702 C C . GLY A 1 86 ? -14.711 6.342 -0.563 1.00 87.69 86 GLY A C 1
ATOM 703 O O . GLY A 1 86 ? -15.319 6.408 0.507 1.00 87.69 86 GLY A O 1
ATOM 704 N N . LEU A 1 87 ? -13.402 6.570 -0.662 1.00 89.81 87 LEU A N 1
ATOM 705 C CA . LEU A 1 87 ? -12.542 6.993 0.435 1.00 89.81 87 LEU A CA 1
ATOM 706 C C . LEU A 1 87 ? -12.584 8.519 0.590 1.00 89.81 87 LEU A C 1
ATOM 708 O O . LEU A 1 87 ? -12.595 9.250 -0.400 1.00 89.81 87 LEU A O 1
ATOM 712 N N . LYS A 1 88 ? -12.596 9.009 1.833 1.00 87.94 88 LYS A N 1
ATOM 713 C CA . LYS A 1 88 ? -12.508 10.445 2.134 1.00 87.94 88 LYS A CA 1
ATOM 714 C C . LYS A 1 88 ? -11.112 10.772 2.623 1.00 87.94 88 LYS A C 1
ATOM 716 O O . LYS A 1 88 ? -10.623 10.090 3.514 1.00 87.94 88 LYS A O 1
ATOM 721 N N . GLU A 1 89 ? -10.479 11.786 2.054 1.00 83.50 89 GLU A N 1
ATOM 722 C CA . GLU A 1 89 ? -9.146 12.197 2.490 1.00 83.50 89 GLU A CA 1
ATOM 723 C C . GLU A 1 89 ? -9.182 12.656 3.950 1.00 83.50 89 GLU A C 1
ATOM 725 O O . GLU A 1 89 ? -10.076 13.403 4.362 1.00 83.50 89 GLU A O 1
ATOM 730 N N . ILE A 1 90 ? -8.227 12.174 4.741 1.00 82.31 90 ILE A N 1
ATOM 731 C CA . ILE A 1 90 ? -7.966 12.725 6.064 1.00 82.31 90 ILE A CA 1
ATOM 732 C C . ILE A 1 90 ? -6.979 13.851 5.804 1.00 82.31 90 ILE A C 1
ATOM 734 O O . ILE A 1 90 ? -5.793 13.581 5.635 1.00 82.31 90 ILE A O 1
ATOM 738 N N . ASN A 1 91 ? -7.467 15.091 5.721 1.00 59.94 91 ASN A N 1
ATOM 739 C CA . ASN A 1 91 ? -6.573 16.246 5.698 1.00 59.94 91 ASN A CA 1
ATOM 740 C C . ASN A 1 91 ? -5.607 16.100 6.881 1.00 59.94 91 ASN A C 1
ATOM 742 O O . ASN A 1 91 ? -6.048 16.062 8.034 1.00 59.94 91 ASN A O 1
ATOM 746 N N . SER A 1 92 ? -4.312 15.951 6.589 1.00 45.62 92 SER A N 1
ATOM 747 C CA . SER A 1 92 ? -3.265 16.082 7.599 1.00 45.62 92 SER A CA 1
ATOM 748 C C . SER A 1 92 ? -3.428 17.468 8.218 1.00 45.62 92 SER A C 1
ATOM 750 O O . SER A 1 92 ? -3.330 18.466 7.505 1.00 45.62 92 SER A O 1
ATOM 752 N N . PHE A 1 93 ? -3.776 17.507 9.505 1.00 38.97 93 PHE A N 1
ATOM 753 C CA . PHE A 1 93 ? -3.757 18.729 10.308 1.00 38.97 93 PHE A CA 1
ATOM 754 C C . PHE A 1 93 ? -2.343 19.311 10.374 1.00 38.97 93 PHE A C 1
ATOM 756 O O . PHE A 1 93 ? -1.382 18.506 10.417 1.00 38.97 93 PHE A O 1
#

Mean predicted aligned error: 4.19 Å

pLDDT: mean 89.12, std 8.47, range [38.97, 95.31]

Foldseek 3Di:
DKDWFWWDDDHAIEIEIEDAEADPVCLVVVCVSCVVPVSHPAYEYEYQYHDPVRVVSCVVVVHHYHNPQPPPDGVVSVVVVCVVVVIGTDPDD

Nearest PDB structures (foldseek):
  5gkj-assembly1_B  TM=6.035E-01  e=3.100E-02  Thermococcus kodakarensis KOD1
  5wql-assembly1_D  TM=7.278E-01  e=1.255E-01  Escherichia coli K-12
  8h0i-assembly1_B  TM=5.418E-01  e=3.542E-02  Homo sapiens
  4ncl-assembly1_A  TM=5.228E-01  e=4.757E-01  Thermochaetoides thermophila DSM 1495
  6p3y-assembly1_B  TM=5.404E-01  e=1.208E+00  Macaca mulatta